Protein AF-A0A5J4X7Q2-F1 (afdb_monomer)

Structure (mmCIF, N/CA/C/O backbone):
data_AF-A0A5J4X7Q2-F1
#
_entry.id   AF-A0A5J4X7Q2-F1
#
loop_
_atom_site.group_PDB
_atom_site.id
_atom_site.type_symbol
_atom_site.label_atom_id
_atom_site.label_alt_id
_atom_site.label_comp_id
_atom_site.label_asym_id
_atom_site.label_entity_id
_atom_site.label_seq_id
_atom_site.pdbx_PDB_ins_code
_atom_site.Cartn_x
_atom_site.Cartn_y
_atom_site.Cartn_z
_atom_site.occupancy
_atom_site.B_iso_or_equiv
_atom_site.auth_seq_id
_atom_site.auth_comp_id
_atom_site.auth_asym_id
_atom_site.auth_atom_id
_atom_site.pdbx_PDB_model_num
ATOM 1 N N . MET A 1 1 ? 1.653 -4.196 21.292 1.00 43.06 1 MET A N 1
ATOM 2 C CA . MET A 1 1 ? 1.439 -3.288 20.148 1.00 43.06 1 MET A CA 1
ATOM 3 C C . MET A 1 1 ? 1.400 -4.172 18.917 1.00 43.06 1 MET A C 1
ATOM 5 O O . MET A 1 1 ? 2.447 -4.657 18.508 1.00 43.06 1 MET A O 1
ATOM 9 N N . PHE A 1 2 ? 0.206 -4.519 18.437 1.00 45.56 2 PHE A N 1
ATOM 10 C CA . PHE A 1 2 ? 0.074 -5.290 17.204 1.00 45.56 2 PHE A CA 1
ATOM 11 C C . PHE A 1 2 ? 0.292 -4.310 16.062 1.00 45.56 2 PHE A C 1
ATOM 13 O O . PHE A 1 2 ? -0.503 -3.404 15.866 1.00 45.56 2 PHE A O 1
ATOM 20 N N . ASN A 1 3 ? 1.442 -4.413 15.407 1.00 60.78 3 ASN A N 1
ATOM 21 C CA . ASN A 1 3 ? 1.745 -3.609 14.238 1.00 60.78 3 ASN A CA 1
ATOM 22 C C . ASN A 1 3 ? 1.821 -4.588 13.076 1.00 60.78 3 ASN A C 1
ATOM 24 O O . ASN A 1 3 ? 2.869 -5.190 12.831 1.00 60.78 3 ASN A O 1
ATOM 28 N N . GLN A 1 4 ? 0.671 -4.850 12.459 1.00 66.25 4 GLN A N 1
ATOM 29 C CA . GLN A 1 4 ? 0.614 -5.755 11.325 1.00 66.25 4 GLN A CA 1
ATOM 30 C C . GLN A 1 4 ? 1.212 -5.017 10.128 1.00 66.25 4 GLN A C 1
ATOM 32 O O . GLN A 1 4 ? 0.801 -3.906 9.783 1.00 66.25 4 GLN A O 1
ATOM 37 N N . ARG A 1 5 ? 2.265 -5.599 9.559 1.00 72.94 5 ARG A N 1
ATOM 38 C CA . ARG A 1 5 ? 2.951 -5.048 8.396 1.00 72.94 5 ARG A CA 1
ATOM 39 C C . ARG A 1 5 ? 2.543 -5.868 7.200 1.00 72.94 5 ARG A C 1
ATOM 41 O O . ARG A 1 5 ? 2.588 -7.084 7.254 1.00 72.94 5 ARG A O 1
ATOM 48 N N . PHE A 1 6 ? 2.196 -5.194 6.127 1.00 76.44 6 PHE A N 1
ATOM 49 C CA . PHE A 1 6 ? 1.998 -5.827 4.837 1.00 76.44 6 PHE A CA 1
ATOM 50 C C . PHE A 1 6 ? 2.546 -4.897 3.762 1.00 76.44 6 PHE A C 1
ATOM 52 O O . PHE A 1 6 ? 2.969 -3.778 4.048 1.00 76.44 6 PHE A O 1
ATOM 59 N N . GLY A 1 7 ? 2.610 -5.335 2.518 1.00 77.50 7 GLY A N 1
ATOM 60 C CA . GLY A 1 7 ? 3.093 -4.472 1.449 1.00 77.50 7 GLY A CA 1
ATOM 61 C C . GLY A 1 7 ? 2.874 -5.069 0.078 1.00 77.50 7 GLY A C 1
ATOM 62 O O . GLY A 1 7 ? 2.748 -6.282 -0.069 1.00 77.50 7 GLY A O 1
ATOM 63 N N . PHE A 1 8 ? 2.866 -4.196 -0.922 1.00 77.62 8 PHE A N 1
ATOM 64 C CA . PHE A 1 8 ? 2.882 -4.584 -2.323 1.00 77.62 8 PHE A CA 1
ATOM 65 C C . PHE A 1 8 ? 4.306 -4.454 -2.848 1.00 77.62 8 PHE A C 1
ATOM 67 O O . PHE A 1 8 ? 4.975 -3.447 -2.606 1.00 77.62 8 PHE A O 1
ATOM 74 N N . ILE A 1 9 ? 4.768 -5.475 -3.558 1.00 76.88 9 ILE A N 1
ATOM 75 C CA . ILE A 1 9 ? 6.058 -5.467 -4.244 1.00 76.88 9 ILE A CA 1
ATOM 76 C C . ILE A 1 9 ? 5.866 -5.935 -5.681 1.00 76.88 9 ILE A C 1
ATOM 78 O O . ILE A 1 9 ? 5.036 -6.811 -5.935 1.00 76.88 9 ILE A O 1
ATOM 82 N N . ALA A 1 10 ? 6.620 -5.356 -6.613 1.00 75.50 10 ALA A N 1
ATOM 83 C CA . ALA A 1 10 ? 6.686 -5.863 -7.977 1.00 75.50 10 ALA A CA 1
ATOM 84 C C . ALA A 1 10 ? 7.132 -7.335 -7.962 1.00 75.50 10 ALA A C 1
ATOM 86 O O . ALA A 1 10 ? 7.944 -7.736 -7.127 1.00 75.50 10 ALA A O 1
ATOM 87 N N . ALA A 1 11 ? 6.576 -8.170 -8.837 1.00 77.38 11 ALA A N 1
ATOM 88 C CA . ALA A 1 11 ? 6.849 -9.607 -8.812 1.00 77.38 11 ALA A CA 1
ATOM 89 C C . ALA A 1 11 ? 8.333 -9.954 -9.033 1.00 77.38 11 ALA A C 1
ATOM 91 O O . ALA A 1 11 ? 8.810 -10.968 -8.518 1.00 77.38 11 ALA A O 1
ATOM 92 N N . GLU A 1 12 ? 9.038 -9.115 -9.776 1.00 75.12 12 GLU A N 1
ATOM 93 C CA . GLU A 1 12 ? 10.461 -9.179 -10.090 1.00 75.12 12 GLU A CA 1
ATOM 94 C C . GLU A 1 12 ? 11.373 -8.632 -8.980 1.00 75.12 12 GLU A C 1
ATOM 96 O O . GLU A 1 12 ? 12.571 -8.913 -8.990 1.00 75.12 12 GLU A O 1
ATOM 101 N N . ASP A 1 13 ? 10.825 -7.886 -8.018 1.00 71.00 13 ASP A N 1
ATOM 102 C CA . ASP A 1 13 ? 11.598 -7.265 -6.946 1.00 71.00 13 ASP A CA 1
ATOM 103 C C . ASP A 1 13 ? 11.740 -8.202 -5.731 1.00 71.00 13 ASP A C 1
ATOM 105 O O . ASP A 1 13 ? 10.818 -8.918 -5.330 1.00 71.00 13 ASP A O 1
ATOM 109 N N . GLU A 1 14 ? 12.914 -8.156 -5.094 1.00 67.31 14 GLU A N 1
ATOM 110 C CA . GLU A 1 14 ? 13.194 -8.850 -3.833 1.00 67.31 14 GLU A CA 1
ATOM 111 C C . GLU A 1 14 ? 13.036 -7.927 -2.617 1.00 67.31 14 GLU A C 1
ATOM 113 O O . GLU A 1 14 ? 13.459 -6.764 -2.620 1.00 67.31 14 GLU A O 1
ATOM 118 N N . ILE A 1 15 ? 12.481 -8.474 -1.530 1.00 63.47 15 ILE A N 1
ATOM 119 C CA . ILE A 1 15 ? 12.308 -7.762 -0.260 1.00 63.47 15 ILE A CA 1
ATOM 120 C C . ILE A 1 15 ? 13.660 -7.663 0.451 1.00 63.47 15 ILE A C 1
ATOM 122 O O . ILE A 1 15 ? 14.126 -8.609 1.080 1.00 63.47 15 ILE A O 1
ATOM 126 N N . MET A 1 16 ? 14.274 -6.482 0.404 1.00 58.06 16 MET A N 1
ATOM 127 C CA . MET A 1 16 ? 15.499 -6.180 1.150 1.00 58.06 16 MET A CA 1
ATOM 128 C C . MET A 1 16 ? 15.168 -5.400 2.432 1.00 58.06 16 MET A C 1
ATOM 130 O O . MET A 1 16 ? 15.262 -4.175 2.484 1.00 58.06 16 MET A O 1
ATOM 134 N N . ASN A 1 17 ? 14.753 -6.122 3.479 1.00 54.22 17 ASN A N 1
ATOM 135 C CA . ASN A 1 17 ? 14.703 -5.661 4.878 1.00 54.22 17 ASN A CA 1
ATOM 136 C C . ASN A 1 17 ? 14.001 -4.312 5.174 1.00 54.22 17 ASN A C 1
ATOM 138 O O . ASN A 1 17 ? 14.401 -3.606 6.096 1.00 54.22 17 ASN A O 1
ATOM 142 N N . ASN A 1 18 ? 12.918 -3.956 4.469 1.00 53.59 18 ASN A N 1
ATOM 143 C CA . ASN A 1 18 ? 12.134 -2.727 4.721 1.00 53.59 18 ASN A CA 1
ATOM 144 C C . ASN A 1 18 ? 12.931 -1.406 4.646 1.00 53.59 18 ASN A C 1
ATOM 146 O O . ASN A 1 18 ? 12.438 -0.371 5.101 1.00 53.59 18 ASN A O 1
ATOM 150 N N . ILE A 1 19 ? 14.142 -1.405 4.081 1.00 50.94 19 ILE A N 1
ATOM 151 C CA . ILE A 1 19 ? 14.928 -0.178 3.931 1.00 50.94 19 ILE A CA 1
ATOM 152 C C . ILE A 1 19 ? 14.440 0.533 2.662 1.00 50.94 19 ILE A C 1
ATOM 154 O O . ILE A 1 19 ? 14.422 -0.085 1.595 1.00 50.94 19 ILE A O 1
ATOM 158 N N . PRO A 1 20 ? 14.037 1.815 2.732 1.00 48.75 20 PRO A N 1
ATOM 159 C CA . PRO A 1 20 ? 13.743 2.589 1.537 1.00 48.75 20 PRO A CA 1
ATOM 160 C C . PRO A 1 20 ? 15.036 2.770 0.734 1.00 48.75 20 PRO A C 1
ATOM 162 O O . PRO A 1 20 ? 15.875 3.603 1.064 1.00 48.75 20 PRO A O 1
ATOM 165 N N . ILE A 1 21 ? 15.209 1.965 -0.313 1.00 50.72 21 ILE A N 1
ATOM 166 C CA . ILE A 1 21 ? 16.336 2.084 -1.240 1.00 50.72 21 ILE A CA 1
ATOM 167 C C . ILE A 1 21 ? 15.922 3.065 -2.349 1.00 50.72 21 ILE A C 1
ATOM 169 O O . ILE A 1 21 ? 14.871 2.863 -2.967 1.00 50.72 21 ILE A O 1
ATOM 173 N N . PRO A 1 22 ? 16.696 4.135 -2.613 1.00 45.19 22 PRO A N 1
ATOM 174 C CA . PRO A 1 22 ? 16.457 5.015 -3.754 1.00 45.19 22 PRO A CA 1
ATOM 175 C C . PRO A 1 22 ? 16.378 4.209 -5.058 1.00 45.19 22 PRO A C 1
ATOM 177 O O . PRO A 1 22 ? 17.263 3.407 -5.344 1.00 45.19 22 PRO A O 1
ATOM 180 N N . GLY A 1 23 ? 15.301 4.388 -5.824 1.00 51.94 23 GLY A N 1
ATOM 181 C CA . GLY A 1 23 ? 15.059 3.640 -7.064 1.00 51.94 23 GLY A CA 1
ATOM 182 C C . GLY A 1 23 ? 14.383 2.273 -6.896 1.00 51.94 23 GLY A C 1
ATOM 183 O O . GLY A 1 23 ? 14.067 1.654 -7.905 1.00 51.94 23 GLY A O 1
ATOM 184 N N . LYS A 1 24 ? 14.112 1.808 -5.664 1.00 57.31 24 LYS A N 1
ATOM 185 C CA . LYS A 1 24 ? 13.246 0.643 -5.419 1.00 57.31 24 LYS A CA 1
ATOM 186 C C . LYS A 1 24 ? 11.879 1.074 -4.890 1.00 57.31 24 LYS A C 1
ATOM 188 O O . LYS A 1 24 ? 11.780 1.871 -3.951 1.00 57.31 24 LYS A O 1
ATOM 193 N N . ASN A 1 25 ? 10.830 0.495 -5.471 1.00 60.69 25 ASN A N 1
ATOM 194 C CA . ASN A 1 25 ? 9.436 0.888 -5.243 1.00 60.69 25 ASN A CA 1
ATOM 195 C C . ASN A 1 25 ? 8.803 0.254 -3.995 1.00 60.69 25 ASN A C 1
ATOM 197 O O . ASN A 1 25 ? 7.650 0.536 -3.681 1.00 60.69 25 ASN A O 1
ATOM 201 N N . PHE A 1 26 ? 9.540 -0.569 -3.242 1.00 62.12 26 PHE A N 1
ATOM 202 C CA . PHE A 1 26 ? 8.986 -1.201 -2.051 1.00 62.12 26 PHE A CA 1
ATOM 203 C C . PHE A 1 26 ? 8.916 -0.239 -0.854 1.00 62.12 26 PHE A C 1
ATOM 205 O O . PHE A 1 26 ? 9.909 0.381 -0.443 1.00 62.12 26 PHE A O 1
ATOM 212 N N . ARG A 1 27 ? 7.726 -0.144 -0.256 1.00 69.50 27 ARG A N 1
ATOM 213 C CA . ARG A 1 27 ? 7.480 0.484 1.047 1.00 69.50 27 ARG A CA 1
ATOM 214 C C . ARG A 1 27 ? 6.545 -0.424 1.838 1.00 69.50 27 ARG A C 1
ATOM 216 O O . ARG A 1 27 ? 5.437 -0.702 1.388 1.00 69.50 27 ARG A O 1
ATOM 223 N N . ALA A 1 28 ? 6.978 -0.864 3.017 1.00 72.56 28 ALA A N 1
ATOM 224 C CA . ALA A 1 28 ? 6.095 -1.580 3.928 1.00 72.56 28 ALA A CA 1
ATOM 225 C C . ALA A 1 28 ? 4.954 -0.658 4.370 1.00 72.56 28 ALA A C 1
ATOM 227 O O . ALA A 1 28 ? 5.199 0.466 4.820 1.00 72.56 28 ALA A O 1
ATOM 228 N N . ILE A 1 29 ? 3.730 -1.157 4.257 1.00 79.94 29 ILE A N 1
ATOM 229 C CA . ILE A 1 29 ? 2.527 -0.545 4.796 1.00 79.94 29 ILE A CA 1
ATOM 230 C C . ILE A 1 29 ? 2.400 -1.002 6.245 1.00 79.94 29 ILE A C 1
ATOM 232 O O . ILE A 1 29 ? 2.429 -2.192 6.559 1.00 79.94 29 ILE A O 1
ATOM 236 N N . THR A 1 30 ? 2.303 -0.036 7.143 1.00 82.94 30 THR A N 1
ATOM 237 C CA . THR A 1 30 ? 2.124 -0.272 8.572 1.00 82.94 30 THR A CA 1
ATOM 238 C C . THR A 1 30 ? 0.798 0.336 8.994 1.00 82.94 30 THR A C 1
ATOM 240 O O . THR A 1 30 ? 0.581 1.523 8.742 1.00 82.94 30 THR A O 1
ATOM 243 N N . TYR A 1 31 ? -0.063 -0.460 9.628 1.00 82.50 31 TYR A N 1
ATOM 244 C CA . TYR A 1 31 ? -1.316 0.024 10.196 1.00 82.50 31 TYR A CA 1
ATOM 245 C C . TYR A 1 31 ? -1.230 0.104 11.722 1.00 82.50 31 TYR A C 1
ATOM 247 O O . TYR A 1 31 ? -1.036 -0.900 12.404 1.00 82.50 31 TYR A O 1
ATOM 255 N N . ASP A 1 32 ? -1.360 1.322 12.241 1.00 82.00 32 ASP A N 1
ATOM 256 C CA . ASP A 1 32 ? -1.388 1.624 13.666 1.00 82.00 32 ASP A CA 1
ATOM 257 C C . ASP A 1 32 ? -2.837 1.743 14.127 1.00 82.00 32 ASP A C 1
ATOM 259 O O . ASP A 1 32 ? -3.464 2.790 13.968 1.00 82.00 32 ASP A O 1
ATOM 263 N N . GLU A 1 33 ? -3.364 0.651 14.681 1.00 77.75 33 GLU A N 1
ATOM 264 C CA . GLU A 1 33 ? -4.768 0.547 15.092 1.00 77.75 33 GLU A CA 1
ATOM 265 C C . GLU A 1 33 ? -5.158 1.590 16.143 1.00 77.75 33 GLU A C 1
ATOM 267 O O . GLU A 1 33 ? -6.289 2.066 16.156 1.00 77.75 33 GLU A O 1
ATOM 272 N N . LYS A 1 34 ? -4.223 1.959 17.030 1.00 78.38 34 LYS A N 1
ATOM 273 C CA . LYS A 1 34 ? -4.505 2.862 18.151 1.00 78.38 34 LYS A CA 1
ATOM 274 C C . LYS A 1 34 ? -4.780 4.281 17.666 1.00 78.38 34 LYS A C 1
ATOM 276 O O . LYS A 1 34 ? -5.691 4.938 18.158 1.00 78.38 34 LYS A O 1
ATOM 281 N N . GLU A 1 35 ? -3.961 4.750 16.734 1.00 80.25 35 GLU A N 1
ATOM 282 C CA . GLU A 1 35 ? -4.037 6.116 16.212 1.00 80.25 35 GLU A CA 1
ATOM 283 C C . GLU A 1 35 ? -4.804 6.183 14.877 1.00 80.25 35 GLU A C 1
ATOM 285 O O . GLU A 1 35 ? -5.037 7.270 14.351 1.00 80.25 35 GLU A O 1
ATOM 290 N N . GLY A 1 36 ? -5.167 5.025 14.311 1.00 81.00 36 GLY A N 1
ATOM 291 C CA . GLY A 1 36 ? -5.803 4.888 13.002 1.00 81.00 36 GLY A CA 1
ATOM 292 C C . GLY A 1 36 ? -4.925 5.383 11.847 1.00 81.00 36 GLY A C 1
ATOM 293 O O . GLY A 1 36 ? -5.421 5.904 10.848 1.00 81.00 36 GLY A O 1
ATOM 294 N N . ILE A 1 37 ? -3.604 5.242 11.978 1.00 85.31 37 ILE A N 1
ATOM 295 C CA . ILE A 1 37 ? -2.632 5.775 11.016 1.00 85.31 37 ILE A CA 1
ATOM 296 C C . ILE A 1 37 ? -2.117 4.664 10.099 1.00 85.31 37 ILE A C 1
ATOM 298 O O . ILE A 1 37 ? -1.626 3.635 10.560 1.00 85.31 37 ILE A O 1
ATOM 302 N N . ILE A 1 38 ? -2.141 4.915 8.791 1.00 84.06 38 ILE A N 1
ATOM 303 C CA . ILE A 1 38 ? -1.448 4.116 7.779 1.00 84.06 38 ILE A CA 1
ATOM 304 C C . ILE A 1 38 ? -0.138 4.819 7.412 1.00 84.06 38 ILE A C 1
ATOM 306 O O . ILE A 1 38 ? -0.114 6.011 7.085 1.00 84.06 38 ILE A O 1
ATOM 310 N N . ARG A 1 39 ? 0.968 4.069 7.451 1.00 84.31 39 ARG A N 1
ATOM 311 C CA . ARG A 1 39 ? 2.315 4.564 7.128 1.00 84.31 39 ARG A CA 1
ATOM 312 C C . ARG A 1 39 ? 2.958 3.765 6.004 1.00 84.31 39 ARG A C 1
ATOM 314 O O . ARG A 1 39 ? 2.832 2.545 5.975 1.00 84.31 39 ARG A O 1
ATOM 321 N N . LEU A 1 40 ? 3.704 4.452 5.141 1.00 78.94 40 LEU A N 1
ATOM 322 C CA . LEU A 1 40 ? 4.646 3.858 4.189 1.00 78.94 40 LEU A CA 1
ATOM 323 C C . LEU A 1 40 ? 6.068 4.056 4.715 1.00 78.94 40 LEU A C 1
ATOM 325 O O . LEU A 1 40 ? 6.634 5.150 4.638 1.00 78.94 40 LEU A O 1
ATOM 329 N N . GLY A 1 41 ? 6.652 3.005 5.291 1.00 75.38 41 GLY A N 1
ATOM 330 C CA . GLY A 1 41 ? 7.862 3.156 6.099 1.00 75.38 41 GLY A CA 1
ATOM 331 C C . GLY A 1 41 ? 7.618 4.119 7.270 1.00 75.38 41 GLY A C 1
ATOM 332 O O . GLY A 1 41 ? 6.760 3.863 8.111 1.00 75.38 41 GLY A O 1
ATOM 333 N N . TRP A 1 42 ? 8.357 5.232 7.314 1.00 75.94 42 TRP A N 1
ATOM 334 C CA . TRP A 1 42 ? 8.213 6.275 8.345 1.00 75.94 42 TRP A CA 1
ATOM 335 C C . TRP A 1 42 ? 7.222 7.386 7.978 1.00 75.94 42 TRP A C 1
ATOM 337 O O . TRP A 1 42 ? 6.895 8.213 8.825 1.00 75.94 42 TRP A O 1
ATOM 347 N N . MET A 1 43 ? 6.757 7.428 6.728 1.00 78.44 43 MET A N 1
ATOM 348 C CA . MET A 1 43 ? 5.872 8.482 6.244 1.00 78.44 43 MET A CA 1
ATOM 349 C C . MET A 1 43 ? 4.424 8.148 6.591 1.00 78.44 43 MET A C 1
ATOM 351 O O . MET A 1 43 ? 3.893 7.137 6.133 1.00 78.44 43 MET A O 1
ATOM 355 N N . GLU A 1 44 ? 3.784 9.001 7.384 1.00 84.19 44 GLU A N 1
ATOM 356 C CA . GLU A 1 44 ? 2.332 8.989 7.547 1.00 84.19 44 GLU A CA 1
ATOM 357 C C . GLU A 1 44 ? 1.686 9.414 6.227 1.00 84.19 44 GLU A C 1
ATOM 359 O O . GLU A 1 44 ? 1.940 10.511 5.735 1.00 84.19 44 GLU A O 1
ATOM 364 N N . VAL A 1 45 ? 0.893 8.519 5.639 1.00 82.56 45 VAL A N 1
ATOM 365 C CA . VAL A 1 45 ? 0.229 8.769 4.349 1.00 82.56 45 VAL A CA 1
ATOM 366 C C . VAL A 1 45 ? -1.261 8.984 4.499 1.00 82.56 45 VAL A C 1
ATOM 368 O O . VAL A 1 45 ? -1.877 9.647 3.673 1.00 82.56 45 VAL A O 1
ATOM 371 N N . PHE A 1 46 ? -1.847 8.427 5.552 1.00 84.69 46 PHE A N 1
ATOM 372 C CA . PHE A 1 46 ? -3.264 8.546 5.807 1.00 84.69 46 PHE A CA 1
ATOM 373 C C . PHE A 1 46 ? -3.518 8.376 7.295 1.00 84.69 46 PHE A C 1
ATOM 375 O O . PHE A 1 46 ? -3.008 7.444 7.917 1.00 84.69 46 PHE A O 1
ATOM 382 N N . ARG A 1 47 ? -4.323 9.272 7.856 1.00 86.75 47 ARG A N 1
ATOM 383 C CA . ARG A 1 47 ? -4.839 9.150 9.211 1.00 86.75 47 ARG A CA 1
ATOM 384 C C . ARG A 1 47 ? -6.342 9.107 9.138 1.00 86.75 47 ARG A C 1
ATOM 386 O O . ARG A 1 47 ? -6.971 9.997 8.572 1.00 86.75 47 ARG A O 1
ATOM 393 N N . TRP A 1 48 ? -6.894 8.091 9.764 1.00 79.94 48 TRP A N 1
ATOM 394 C CA . TRP A 1 48 ? -8.313 7.962 9.972 1.00 79.94 48 TRP A CA 1
ATOM 395 C C . TRP A 1 48 ? -8.595 7.930 11.467 1.00 79.94 48 TRP A C 1
ATOM 397 O O . TRP A 1 48 ? -7.882 7.285 12.225 1.00 79.94 48 TRP A O 1
ATOM 407 N N . ILE A 1 49 ? -9.629 8.649 11.891 1.00 78.62 49 ILE A N 1
ATOM 408 C CA . ILE A 1 49 ? -10.082 8.631 13.279 1.00 78.62 49 ILE A CA 1
ATOM 409 C C . ILE A 1 49 ? -11.271 7.672 13.344 1.00 78.62 49 ILE A C 1
ATOM 411 O O . ILE A 1 49 ? -12.299 7.973 12.727 1.00 78.62 49 ILE A O 1
ATOM 415 N N . PRO A 1 50 ? -11.158 6.539 14.061 1.00 71.12 50 PRO A N 1
ATOM 416 C CA . PRO A 1 50 ? -12.234 5.572 14.130 1.00 71.12 50 PRO A CA 1
ATOM 417 C C . PRO A 1 50 ? -13.516 6.152 14.708 1.00 71.12 50 PRO A C 1
ATOM 419 O O . PRO A 1 50 ? -13.520 6.678 15.817 1.00 71.12 50 PRO A O 1
ATOM 422 N N . THR A 1 51 ? -14.622 6.025 13.973 1.00 76.19 51 THR A N 1
ATOM 423 C CA . THR A 1 51 ? -15.966 6.362 14.476 1.00 76.19 51 THR A CA 1
ATOM 424 C C . THR A 1 51 ? -16.799 5.122 14.808 1.00 76.19 51 THR A C 1
ATOM 426 O O . THR A 1 51 ? -17.916 5.260 15.299 1.00 76.19 51 THR A O 1
ATOM 429 N N . GLN A 1 52 ? -16.298 3.921 14.498 1.00 78.69 52 GLN A N 1
ATOM 430 C CA . GLN A 1 52 ? -16.963 2.632 14.713 1.00 78.69 52 GLN A CA 1
ATOM 431 C C . GLN A 1 52 ? -15.931 1.546 15.052 1.00 78.69 52 GLN A C 1
ATOM 433 O O . GLN A 1 52 ? -14.788 1.619 14.602 1.00 78.69 52 GLN A O 1
ATOM 438 N N . ASP A 1 53 ? -16.358 0.516 15.791 1.00 75.81 53 ASP A N 1
ATOM 439 C CA . ASP A 1 53 ? -15.496 -0.598 16.230 1.00 75.81 53 ASP A CA 1
ATOM 440 C C . ASP A 1 53 ? -15.045 -1.512 15.083 1.00 75.81 53 ASP A C 1
ATOM 442 O O . ASP A 1 53 ? -14.010 -2.170 15.168 1.00 75.81 53 ASP A O 1
ATOM 446 N N . LYS A 1 54 ? -15.840 -1.586 14.011 1.00 79.50 54 LYS A N 1
ATOM 447 C CA . LYS A 1 54 ? -15.523 -2.350 12.805 1.00 79.50 54 LYS A CA 1
ATOM 448 C C . LYS A 1 54 ? -15.475 -1.409 11.622 1.00 79.50 54 LYS A C 1
ATOM 450 O O . LYS A 1 54 ? -16.382 -0.605 11.436 1.00 79.50 54 LYS A O 1
ATOM 455 N N . TYR A 1 55 ? -14.434 -1.567 10.826 1.00 80.50 55 TYR A N 1
ATOM 456 C CA . TYR A 1 55 ? -14.223 -0.812 9.608 1.00 80.50 55 TYR A CA 1
ATOM 457 C C . TYR A 1 55 ? -13.409 -1.650 8.623 1.00 80.50 55 TYR A C 1
ATOM 459 O O . TYR A 1 55 ? -12.778 -2.650 8.984 1.00 80.50 55 TYR A O 1
ATOM 467 N N . ARG A 1 56 ? -13.423 -1.232 7.364 1.00 85.06 56 ARG A N 1
ATOM 468 C CA . ARG A 1 56 ? -12.711 -1.844 6.257 1.00 85.06 56 ARG A CA 1
ATOM 469 C C . ARG A 1 56 ? -11.822 -0.809 5.590 1.00 85.06 56 ARG A C 1
ATOM 471 O O . ARG A 1 56 ? -12.291 0.175 5.020 1.00 85.06 56 ARG A O 1
ATOM 478 N N . ILE A 1 57 ? -10.528 -1.098 5.595 1.00 85.38 57 ILE A N 1
ATOM 479 C CA . ILE A 1 57 ? -9.561 -0.440 4.721 1.00 85.38 57 I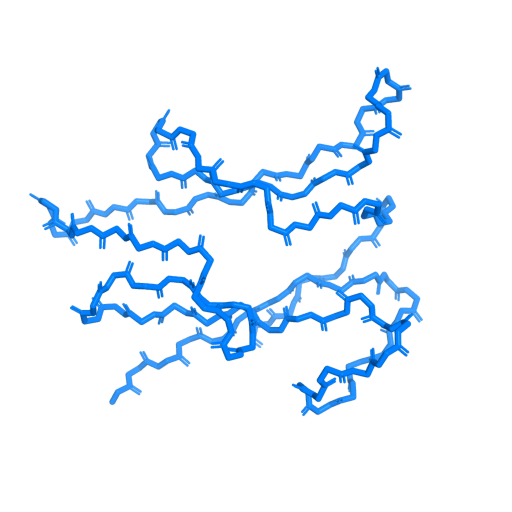LE A CA 1
ATOM 480 C C . ILE A 1 57 ? -9.431 -1.300 3.466 1.00 85.38 57 ILE A C 1
ATOM 482 O O . ILE A 1 57 ? -9.263 -2.517 3.548 1.00 85.38 57 ILE A O 1
ATOM 486 N N . THR A 1 58 ? -9.545 -0.687 2.295 1.00 88.88 58 THR A N 1
ATOM 487 C CA . THR A 1 58 ? -9.373 -1.352 1.000 1.00 88.88 58 THR A CA 1
ATOM 488 C C . THR A 1 58 ? -8.226 -0.697 0.248 1.00 88.88 58 THR A C 1
ATOM 490 O O . THR A 1 58 ? -8.102 0.522 0.237 1.00 88.88 58 THR A O 1
ATOM 493 N N . PHE A 1 59 ? -7.377 -1.517 -0.363 1.00 87.00 59 PHE A N 1
ATOM 494 C CA . PHE A 1 59 ? -6.352 -1.064 -1.294 1.00 87.00 59 PHE A CA 1
ATOM 495 C C . PHE A 1 59 ? -6.832 -1.416 -2.694 1.00 87.00 59 PHE A C 1
ATOM 497 O O . PHE A 1 59 ? -6.959 -2.594 -3.025 1.00 87.00 59 PHE A O 1
ATOM 504 N N . GLU A 1 60 ? -7.147 -0.400 -3.482 1.00 91.12 60 GLU A N 1
ATOM 505 C CA . GLU A 1 60 ? -7.538 -0.561 -4.875 1.00 91.12 60 GLU A CA 1
ATOM 506 C C . GLU A 1 60 ? -6.295 -0.510 -5.754 1.00 91.12 60 GLU A C 1
ATOM 508 O O . GLU A 1 60 ? -5.451 0.367 -5.582 1.00 91.12 60 GLU A O 1
ATOM 513 N N . LEU A 1 61 ? -6.197 -1.457 -6.683 1.00 89.56 61 LEU A N 1
ATOM 514 C CA . LEU A 1 61 ? -5.142 -1.542 -7.679 1.00 89.56 61 LEU A CA 1
ATOM 515 C C . LEU A 1 61 ? -5.731 -1.164 -9.042 1.00 89.56 61 LEU A C 1
ATOM 517 O O . LEU A 1 61 ? -6.536 -1.917 -9.592 1.00 89.56 61 LEU A O 1
ATOM 521 N N . ASP A 1 62 ? -5.319 -0.018 -9.580 1.00 90.00 62 ASP A N 1
ATOM 522 C CA . ASP A 1 62 ? -5.745 0.461 -10.895 1.00 90.00 62 ASP A CA 1
ATOM 523 C C . ASP A 1 62 ? -4.670 0.146 -11.942 1.00 90.00 62 ASP A C 1
ATOM 525 O O . ASP A 1 62 ? -3.564 0.689 -11.888 1.00 90.00 62 ASP A O 1
ATOM 529 N N . LEU A 1 63 ? -4.993 -0.771 -12.859 1.00 87.75 63 LEU A N 1
ATOM 530 C CA . LEU A 1 63 ? -4.120 -1.266 -13.936 1.00 87.75 63 LEU A CA 1
ATOM 531 C C . LEU A 1 63 ? -4.747 -1.094 -15.326 1.00 87.75 63 LEU A C 1
ATOM 533 O O . LEU A 1 63 ? -4.382 -1.817 -16.259 1.00 87.75 63 LEU A O 1
ATOM 537 N N . ARG A 1 64 ? -5.762 -0.236 -15.457 1.00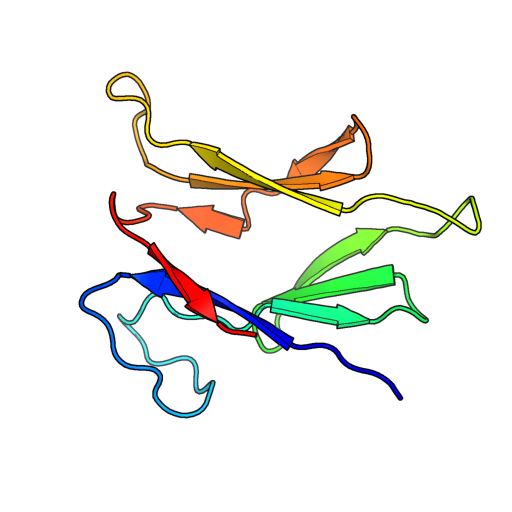 89.38 64 ARG A N 1
ATOM 538 C CA . ARG A 1 64 ? -6.467 -0.071 -16.731 1.00 89.38 64 ARG A CA 1
ATOM 539 C C . ARG A 1 64 ? -5.527 0.517 -17.790 1.00 89.38 64 ARG A C 1
ATOM 541 O O . ARG A 1 64 ? -4.660 1.325 -17.485 1.00 89.38 64 ARG A O 1
ATOM 548 N N . ASP A 1 65 ? -5.697 0.123 -19.049 1.00 86.88 65 ASP A N 1
ATOM 549 C CA 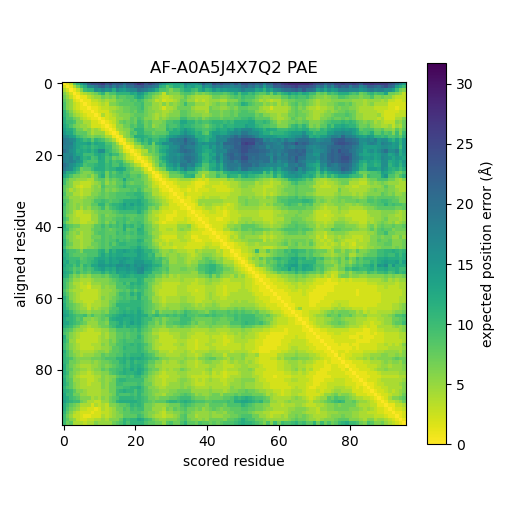. ASP A 1 65 ? -4.822 0.604 -20.130 1.00 86.88 65 ASP A CA 1
ATOM 550 C C . ASP A 1 65 ? -5.123 2.065 -20.546 1.00 86.88 65 ASP A C 1
ATOM 552 O O . ASP A 1 65 ? -4.368 2.647 -21.322 1.00 86.88 65 ASP A O 1
ATOM 556 N N . ASP A 1 66 ? -6.212 2.664 -20.045 1.00 90.25 66 ASP A N 1
ATOM 557 C CA . ASP A 1 66 ? -6.631 4.047 -20.311 1.00 90.25 66 ASP A CA 1
ATOM 558 C C . ASP A 1 66 ? -6.206 5.054 -19.226 1.00 90.25 66 ASP A C 1
ATOM 560 O O . ASP A 1 66 ? -6.471 6.250 -19.369 1.00 90.25 66 ASP A O 1
ATOM 564 N N . VAL A 1 67 ? -5.530 4.605 -18.161 1.00 85.44 67 VAL A N 1
ATOM 565 C CA . VAL A 1 67 ? -4.949 5.495 -17.146 1.00 85.44 67 VAL A CA 1
ATOM 566 C C . VAL A 1 67 ? -3.482 5.796 -17.447 1.00 85.44 67 VAL A C 1
ATOM 568 O O . VAL A 1 67 ? -2.736 4.946 -17.923 1.00 85.44 67 VAL A O 1
ATOM 571 N N . GLU A 1 68 ? -3.047 7.025 -17.154 1.00 86.31 68 GLU A N 1
ATOM 572 C CA . GLU A 1 68 ? -1.668 7.467 -17.421 1.00 86.31 68 GLU A CA 1
ATOM 573 C C . GLU A 1 68 ? -0.635 6.655 -16.625 1.00 86.31 68 GLU A C 1
ATOM 575 O O . GLU A 1 68 ? 0.472 6.397 -17.096 1.00 86.31 68 GLU A O 1
ATOM 580 N N . GLN A 1 69 ? -0.998 6.257 -15.404 1.00 85.06 69 GLN A N 1
ATOM 581 C CA . GLN A 1 69 ? -0.137 5.514 -14.497 1.00 85.06 69 GLN A CA 1
ATOM 582 C C . GLN A 1 69 ? -0.951 4.461 -13.759 1.00 85.06 69 GLN A C 1
ATOM 584 O O . GLN A 1 69 ? -2.045 4.731 -13.267 1.00 85.06 69 GLN A O 1
ATOM 589 N N . ASN A 1 70 ? -0.358 3.283 -13.601 1.00 87.88 70 ASN A N 1
ATOM 590 C CA . ASN A 1 70 ? -0.868 2.268 -12.693 1.00 87.88 70 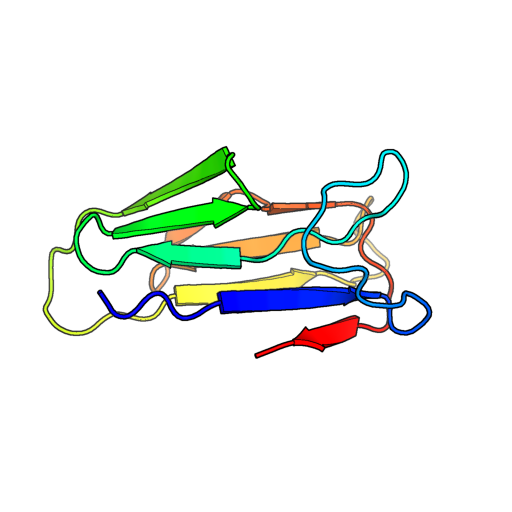ASN A CA 1
ATOM 591 C C . ASN A 1 70 ? -0.718 2.754 -11.249 1.00 87.88 70 ASN A C 1
ATOM 593 O O . ASN A 1 70 ? 0.370 3.201 -10.862 1.00 87.88 70 ASN A O 1
ATOM 597 N N . THR A 1 71 ? -1.766 2.635 -10.436 1.00 89.25 71 THR A N 1
ATOM 598 C CA . THR A 1 71 ? -1.758 3.166 -9.065 1.00 89.25 71 THR A CA 1
ATOM 599 C C . THR A 1 71 ? -2.280 2.176 -8.035 1.00 89.25 71 THR A C 1
ATOM 601 O O . THR A 1 71 ? -3.013 1.243 -8.356 1.00 89.25 71 THR A O 1
ATOM 604 N N . ILE A 1 72 ? -1.895 2.393 -6.775 1.00 87.56 72 ILE A N 1
ATOM 605 C CA . ILE A 1 72 ? -2.585 1.810 -5.623 1.00 87.56 72 ILE A CA 1
ATOM 606 C C . ILE A 1 72 ? -3.162 2.942 -4.786 1.00 87.56 72 ILE A C 1
ATOM 608 O O . ILE A 1 72 ? -2.432 3.857 -4.39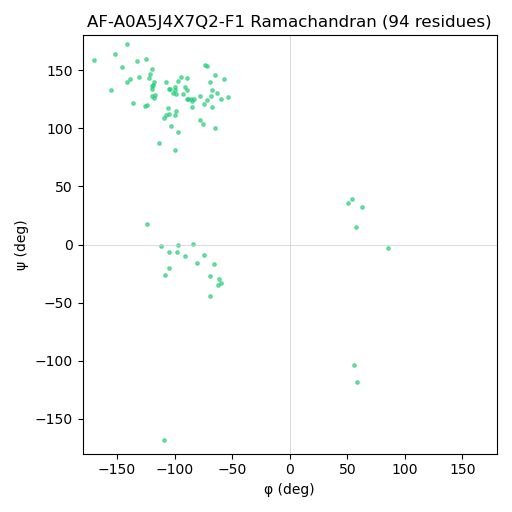0 1.00 87.56 72 ILE A O 1
ATOM 612 N N . ARG A 1 73 ? -4.452 2.854 -4.473 1.00 90.00 73 ARG A N 1
ATOM 613 C CA . ARG A 1 73 ? -5.194 3.843 -3.690 1.00 90.00 73 ARG A CA 1
ATOM 614 C C . ARG A 1 73 ? -5.802 3.221 -2.445 1.00 90.00 73 ARG A C 1
ATOM 616 O O . ARG A 1 73 ? -6.216 2.067 -2.455 1.00 90.00 73 ARG A O 1
ATOM 623 N N . ILE A 1 74 ? -5.874 4.003 -1.374 1.00 89.75 74 ILE A N 1
ATOM 624 C CA . ILE A 1 74 ? -6.552 3.604 -0.141 1.00 89.75 74 ILE A CA 1
ATOM 625 C C . ILE A 1 74 ? -8.009 4.055 -0.187 1.00 89.75 74 ILE A C 1
ATOM 627 O O . ILE A 1 74 ? -8.290 5.204 -0.508 1.00 89.75 74 ILE A O 1
ATOM 631 N N . PHE A 1 75 ? -8.917 3.175 0.214 1.00 89.75 75 PHE A N 1
ATOM 632 C CA . PHE A 1 75 ? -10.295 3.494 0.554 1.00 89.75 75 PHE A CA 1
ATOM 633 C C . PHE A 1 75 ? -10.555 3.150 2.014 1.00 89.75 75 PHE A C 1
ATOM 635 O O . PHE A 1 75 ? -10.120 2.108 2.512 1.00 89.75 75 PHE A O 1
ATOM 642 N N . HIS A 1 76 ? -11.299 4.019 2.684 1.00 86.00 76 HIS A N 1
ATOM 643 C CA . HIS A 1 76 ? -11.881 3.735 3.983 1.00 86.00 76 HIS A CA 1
ATOM 644 C C . HIS A 1 76 ? -13.391 3.588 3.810 1.00 86.00 76 HIS A C 1
ATOM 646 O O . HIS A 1 76 ? -14.087 4.576 3.570 1.00 86.00 76 HIS A O 1
ATOM 652 N N . GLU A 1 77 ? -13.905 2.368 3.935 1.00 86.06 77 GLU A N 1
ATOM 653 C CA . GLU A 1 77 ? -15.269 2.016 3.532 1.00 86.06 77 GLU A CA 1
ATOM 654 C C . GLU A 1 77 ? -15.549 2.364 2.064 1.00 86.06 77 GLU A C 1
ATOM 656 O O . GLU A 1 77 ? -15.110 1.653 1.161 1.00 86.06 77 GLU A O 1
ATOM 661 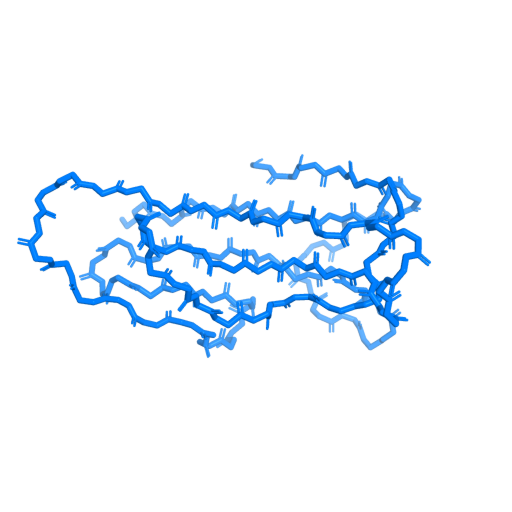N N . THR A 1 78 ? -16.285 3.449 1.833 1.00 86.56 78 THR A N 1
ATOM 662 C CA . THR A 1 78 ? -16.610 4.010 0.518 1.00 86.56 78 THR A CA 1
ATOM 663 C C . THR A 1 78 ? -15.923 5.355 0.287 1.00 86.56 78 THR A C 1
ATOM 665 O O . THR A 1 78 ? -16.107 5.960 -0.763 1.00 86.56 78 THR A O 1
ATOM 668 N N . ASN A 1 79 ? -15.169 5.851 1.272 1.00 87.06 79 ASN A N 1
ATOM 669 C CA . ASN A 1 79 ? -14.479 7.129 1.189 1.00 87.06 79 ASN A CA 1
ATOM 670 C C . ASN A 1 79 ? -13.134 6.941 0.498 1.00 87.06 79 ASN A C 1
ATOM 672 O O . ASN A 1 79 ? -12.291 6.156 0.942 1.00 87.06 79 ASN A O 1
ATOM 676 N N . GLU A 1 8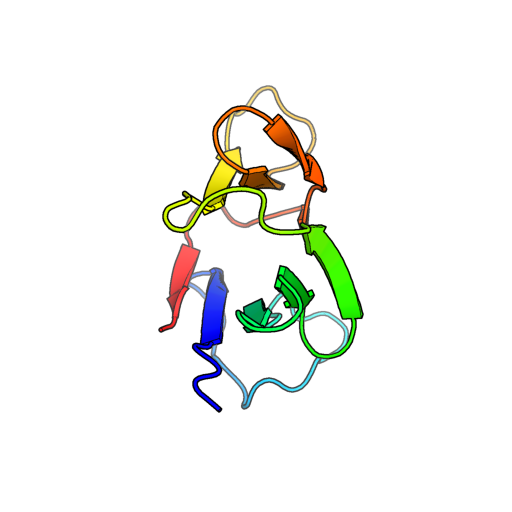0 ? -12.949 7.697 -0.575 1.00 90.19 80 GLU A N 1
ATOM 677 C CA . GLU A 1 80 ? -11.712 7.741 -1.337 1.00 90.19 80 GLU A CA 1
ATOM 678 C C . GLU A 1 80 ? -10.598 8.397 -0.514 1.00 90.19 80 GLU A C 1
ATOM 680 O O . GLU A 1 80 ? -10.758 9.485 0.042 1.00 90.19 80 GLU A O 1
ATOM 685 N N . GLY A 1 81 ? -9.465 7.712 -0.421 1.00 86.88 81 GLY A N 1
ATOM 686 C CA . GLY A 1 81 ? -8.245 8.196 0.204 1.00 86.88 81 GLY A CA 1
ATOM 687 C C . GLY A 1 81 ? -7.145 8.492 -0.822 1.00 86.88 81 GLY A C 1
ATOM 688 O O . GLY A 1 81 ? -7.386 8.537 -2.037 1.00 86.88 81 GLY A O 1
ATOM 689 N N . PRO A 1 82 ? -5.909 8.710 -0.344 1.00 87.75 82 PRO A N 1
ATOM 690 C CA . PRO A 1 82 ? -4.787 9.069 -1.198 1.00 87.75 82 PRO A CA 1
ATOM 691 C C . PRO A 1 82 ? -4.307 7.891 -2.053 1.00 87.75 82 PRO A C 1
ATOM 693 O O . PRO A 1 82 ? -4.402 6.720 -1.668 1.00 87.75 82 PRO A O 1
ATOM 696 N N . ILE A 1 83 ? -3.715 8.227 -3.201 1.00 87.25 83 ILE A N 1
ATOM 697 C CA . ILE A 1 83 ? -2.863 7.313 -3.963 1.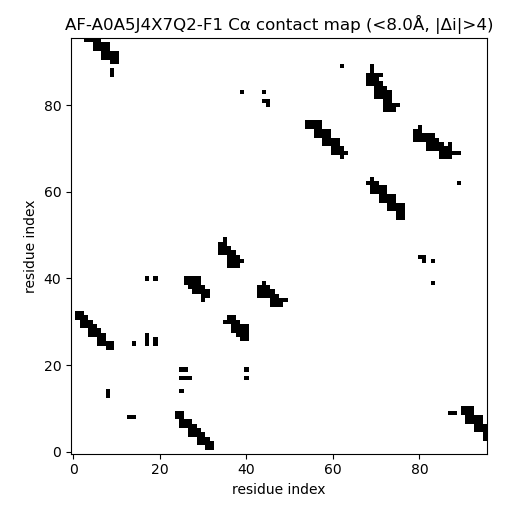00 87.25 83 ILE A CA 1
ATOM 698 C C . ILE A 1 83 ? -1.552 7.143 -3.191 1.00 87.25 83 ILE A C 1
ATOM 700 O O . ILE A 1 83 ? -0.873 8.120 -2.876 1.00 87.25 83 ILE A O 1
ATOM 704 N N . VAL A 1 84 ? -1.206 5.898 -2.878 1.00 81.69 84 VAL A N 1
ATOM 705 C CA . VAL A 1 84 ? -0.029 5.534 -2.078 1.00 81.69 84 VAL A CA 1
ATOM 706 C C . VAL A 1 84 ? 1.110 4.956 -2.908 1.00 81.69 84 VAL A C 1
ATOM 708 O O . VAL A 1 84 ? 2.259 5.006 -2.475 1.00 81.69 84 VAL A O 1
ATOM 711 N N . PHE A 1 85 ? 0.815 4.469 -4.114 1.00 79.25 85 PHE A N 1
ATOM 712 C CA . PHE A 1 85 ? 1.821 4.072 -5.094 1.00 79.25 85 PHE A CA 1
ATOM 713 C C . PHE A 1 85 ? 1.405 4.516 -6.496 1.00 79.25 85 PHE A C 1
ATOM 715 O O . PHE A 1 85 ? 0.230 4.440 -6.849 1.00 79.25 85 PHE A O 1
ATOM 722 N N . VAL A 1 86 ? 2.388 4.936 -7.289 1.00 81.12 86 VAL A N 1
ATOM 723 C CA . VAL A 1 86 ? 2.261 5.291 -8.709 1.00 81.12 86 VAL A CA 1
ATOM 724 C C . VAL A 1 86 ? 3.256 4.472 -9.525 1.00 81.12 86 VAL A C 1
ATOM 726 O O . VAL A 1 86 ? 4.242 3.981 -8.971 1.00 81.12 86 VAL A O 1
ATOM 729 N N . ASN A 1 87 ? 3.020 4.337 -10.831 1.00 80.25 87 ASN A N 1
ATOM 730 C CA . ASN A 1 87 ? 3.835 3.524 -11.744 1.00 80.25 87 ASN A CA 1
ATOM 731 C C . ASN A 1 87 ? 3.988 2.070 -11.273 1.00 80.25 87 ASN A C 1
ATOM 733 O O . ASN A 1 87 ? 5.058 1.466 -11.354 1.00 80.25 87 ASN A O 1
ATOM 737 N N . VAL A 1 88 ? 2.899 1.520 -10.742 1.00 79.06 88 VAL A N 1
ATOM 738 C CA . VAL A 1 88 ? 2.852 0.163 -10.204 1.00 79.06 88 VAL A CA 1
ATOM 739 C C . VAL A 1 88 ? 2.970 -0.856 -11.342 1.00 79.06 88 VAL A C 1
ATOM 741 O O . VAL A 1 88 ? 2.410 -0.679 -12.422 1.00 79.06 88 VAL A O 1
ATOM 744 N N . THR A 1 89 ? 3.721 -1.934 -11.144 1.00 80.62 89 THR A N 1
ATOM 745 C CA . THR A 1 89 ? 3.875 -2.960 -12.182 1.00 80.62 89 THR A CA 1
ATOM 746 C C . THR A 1 89 ? 2.597 -3.792 -12.313 1.00 80.62 89 THR A C 1
ATOM 748 O O . THR A 1 89 ? 1.812 -3.911 -11.373 1.00 80.62 89 THR A O 1
ATOM 751 N N . LYS A 1 90 ? 2.363 -4.385 -13.493 1.00 80.75 90 LYS A N 1
ATOM 752 C CA . LYS A 1 90 ? 1.139 -5.169 -13.756 1.00 80.75 90 LYS A CA 1
ATOM 753 C C . LYS A 1 90 ? 1.039 -6.450 -12.915 1.00 80.75 90 LYS A C 1
ATOM 755 O O . LYS A 1 90 ? -0.040 -7.025 -12.820 1.00 80.75 90 LYS A O 1
ATOM 760 N N . ILE A 1 91 ? 2.144 -6.911 -12.323 1.00 81.81 91 ILE A N 1
ATOM 761 C CA . ILE A 1 91 ? 2.182 -8.111 -11.485 1.00 81.81 91 ILE A CA 1
ATOM 762 C C . ILE A 1 91 ? 2.791 -7.748 -10.133 1.00 81.81 91 ILE A C 1
ATOM 764 O O . ILE A 1 91 ? 3.952 -7.349 -10.048 1.00 81.81 91 ILE A O 1
ATOM 768 N N . LEU A 1 92 ? 2.006 -7.942 -9.074 1.00 77.94 92 LEU A N 1
ATOM 769 C CA . LEU A 1 92 ? 2.400 -7.664 -7.698 1.00 77.94 92 LEU A CA 1
ATOM 770 C C . LEU A 1 92 ? 2.35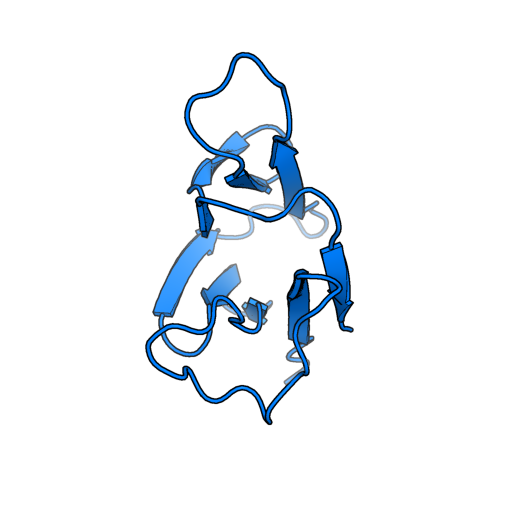5 -8.926 -6.847 1.00 77.94 92 LEU A C 1
ATOM 772 O O . LEU A 1 92 ? 1.531 -9.815 -7.057 1.00 77.94 92 LEU A O 1
ATOM 776 N N . LYS A 1 93 ? 3.210 -8.961 -5.830 1.00 81.00 93 LYS A N 1
ATOM 777 C CA . LYS A 1 93 ? 3.137 -9.905 -4.719 1.00 81.00 93 LYS A CA 1
ATOM 778 C C . LYS A 1 93 ? 2.669 -9.162 -3.472 1.00 81.00 93 LYS A C 1
ATOM 780 O O . LYS A 1 93 ? 3.101 -8.036 -3.215 1.00 81.00 93 LYS A O 1
ATOM 785 N N . LEU A 1 94 ? 1.801 -9.810 -2.698 1.00 78.50 94 LEU A N 1
ATOM 786 C CA . LEU A 1 94 ? 1.427 -9.355 -1.365 1.00 78.50 94 LEU A CA 1
ATOM 787 C C . LEU A 1 94 ? 2.403 -9.955 -0.350 1.00 78.50 94 LEU A C 1
ATOM 789 O O . LEU A 1 94 ? 2.574 -11.171 -0.289 1.00 78.50 94 LEU A O 1
ATOM 793 N N . TYR A 1 95 ? 3.024 -9.091 0.440 1.00 75.94 95 TYR A N 1
ATOM 794 C CA . TYR A 1 95 ? 3.804 -9.460 1.615 1.00 75.94 95 TYR A CA 1
ATOM 795 C C . TYR A 1 95 ? 2.953 -9.245 2.868 1.00 75.94 95 TYR A C 1
ATOM 797 O O . TYR A 1 95 ? 2.303 -8.204 2.965 1.00 75.94 95 TYR A O 1
ATOM 805 N N . VAL A 1 96 ? 2.963 -10.201 3.801 1.00 72.25 96 VAL A N 1
ATOM 806 C CA . VAL A 1 96 ? 2.235 -10.182 5.086 1.00 72.25 96 VAL A CA 1
ATOM 807 C C . VAL A 1 96 ? 3.165 -10.658 6.195 1.00 72.25 96 VAL A C 1
ATOM 809 O O . VAL A 1 96 ? 3.970 -11.573 5.908 1.00 72.25 96 VAL A O 1
#

Foldseek 3Di:
DDWDKKWKAAPPDDDDPQDPDVPGQTFIWTADPVQRFTDRRPHTQDTDDDPDPDWDKDWDWADDPPDPWTWIWIDTHPRTGDTPGTNHDPDIDMGD

Mean predicted aligned error: 7.16 Å

Nearest PDB structures (foldseek):
  7bre-assembly1_A  TM=4.881E-01  e=8.677E-01  Homo sapiens
  8glv-assembly1_Gs  TM=2.016E-01  e=3.701E+00  Chlamydomonas reinhardtii

Radius of gyration: 13.77 Å; Cα contacts (8 Å, |Δi|>4): 171; chains: 1; bounding box: 33×19×40 Å

Organism: NCBI:txid222440

pLDDT: mean 77.27, std 11.72, range [43.06, 91.12]

Sequence (96 aa):
MFNQRFGFIAAEDEIMNNIPIPGKNFRAITYDEKEGIIRLGWMEVFRWIPTQDKYRITFELDLRDDVEQNTIRIFHETNEGPIVFVNVTKILKLYV

Secondary structure (DSSP, 8-state):
---EEEEEEETT----TT---TT-----EEEETTTTEEEETTEEEEE---SSS---EEEEEE--TTSSS-EEEEEETTEEEEEEEES--SSEEEE-

Solvent-accessible surface area (backbone atoms only — not comparable to full-atom values): 6024 Å² total; per-residue (Å²): 134,80,68,60,51,33,33,61,34,45,65,90,59,78,90,64,84,82,54,78,47,90,96,52,88,55,46,44,35,36,45,38,76,91,72,34,32,36,22,48,61,90,45,78,73,46,76,44,81,82,90,59,100,74,84,51,79,43,78,48,76,45,75,60,91,87,51,98,55,24,32,32,30,39,26,52,73,87,45,83,53,57,74,79,44,68,70,50,63,97,48,68,40,84,47,112